Protein AF-A0A564YEV3-F1 (afdb_monomer)

Foldseek 3Di:
DAKEAADCLVVVVVVCVVDDVVVVVLVVVLQVLLCVQAAHPDNCLQRPDMDDDPVLCVQQVVLQDDDPRCSSRSSRRVCVVLVHHYHYDYDDDDDDPPDDDDDPVNSVVNVVVSVCSRPCVVVCVRPRDDCPPPD

Sequence (135 aa):
MAVICGSRAHLQEEATAKRNPLRNLLMHGFHFAVWLLCVRGVKDTQCGFKLFSRRAARLLFRNQHVERWAFDVDLLYLAQHLSVEICEVPVSWQEIEGSKIVPIFSWLQMAKDLLLIRLRYALGAWKIEQSHHLE

Structure (mmCIF, N/CA/C/O backbone):
data_AF-A0A564YEV3-F1
#
_entry.id   AF-A0A564YEV3-F1
#
loop_
_atom_site.group_PDB
_atom_site.id
_atom_site.type_symbol
_atom_site.label_atom_id
_atom_site.label_alt_id
_atom_site.label_comp_id
_atom_site.label_asym_id
_atom_site.label_entity_id
_atom_site.label_seq_id
_atom_site.pdbx_PDB_ins_code
_atom_site.Cartn_x
_atom_site.Cartn_y
_atom_site.Cartn_z
_atom_site.occupancy
_atom_site.B_iso_or_equiv
_atom_site.auth_seq_id
_atom_site.auth_comp_id
_atom_site.auth_asym_id
_atom_site.auth_atom_id
_atom_site.pdbx_PDB_model_num
ATOM 1 N N . MET A 1 1 ? -17.384 -4.800 2.434 1.00 92.19 1 MET A N 1
ATOM 2 C CA . MET A 1 1 ? -16.718 -3.563 1.950 1.00 92.19 1 MET A CA 1
ATOM 3 C C . MET A 1 1 ? -15.521 -4.006 1.138 1.00 92.19 1 MET A C 1
ATOM 5 O O . MET A 1 1 ? -14.846 -4.905 1.616 1.00 92.19 1 MET A O 1
ATOM 9 N N . ALA A 1 2 ? -15.265 -3.415 -0.030 1.00 96.31 2 ALA A N 1
ATOM 10 C CA . ALA A 1 2 ? -14.203 -3.897 -0.916 1.00 96.31 2 ALA A CA 1
ATOM 11 C C . ALA A 1 2 ? -13.375 -2.772 -1.557 1.00 96.31 2 ALA A C 1
ATOM 13 O O . ALA A 1 2 ? -13.892 -1.665 -1.787 1.00 96.31 2 ALA A O 1
ATOM 14 N N . VAL A 1 3 ? -12.121 -3.112 -1.864 1.00 97.62 3 VAL A N 1
ATOM 15 C CA . VAL A 1 3 ? -11.155 -2.390 -2.699 1.00 97.62 3 VAL A CA 1
ATOM 16 C C . VAL A 1 3 ? -10.725 -3.306 -3.844 1.00 97.62 3 VAL A C 1
ATOM 18 O O . VAL A 1 3 ? -10.275 -4.425 -3.614 1.00 97.62 3 VAL A O 1
ATOM 21 N N . ILE A 1 4 ? -10.827 -2.825 -5.079 1.00 97.56 4 ILE A N 1
ATOM 22 C CA . ILE A 1 4 ? -10.339 -3.532 -6.265 1.00 97.56 4 ILE A CA 1
ATOM 23 C C . ILE A 1 4 ? -9.125 -2.778 -6.796 1.00 97.56 4 ILE A C 1
ATOM 25 O O . ILE A 1 4 ? -9.222 -1.601 -7.140 1.00 97.56 4 ILE A O 1
ATOM 29 N N . CYS A 1 5 ? -7.986 -3.456 -6.865 1.00 96.81 5 CYS A N 1
ATOM 30 C CA . CYS A 1 5 ? -6.733 -2.921 -7.378 1.00 96.81 5 CYS A CA 1
ATOM 31 C C . CYS A 1 5 ? -6.514 -3.402 -8.810 1.00 96.81 5 CYS A C 1
ATOM 33 O O . CYS A 1 5 ? -6.465 -4.606 -9.061 1.00 96.81 5 CYS A O 1
ATOM 35 N N . GLY A 1 6 ? -6.340 -2.473 -9.748 1.00 95.31 6 GLY A N 1
ATOM 36 C CA . GLY A 1 6 ? -5.781 -2.815 -11.050 1.00 95.31 6 GLY A CA 1
ATOM 37 C C . GLY A 1 6 ? -4.350 -3.319 -10.873 1.00 95.31 6 GLY A C 1
ATOM 38 O O . GLY A 1 6 ? -3.580 -2.716 -10.134 1.00 95.31 6 GLY A O 1
ATOM 39 N N . SER A 1 7 ? -3.976 -4.406 -11.539 1.00 93.88 7 SER A N 1
ATOM 40 C CA . SER A 1 7 ? -2.664 -5.033 -11.384 1.00 93.88 7 SER A CA 1
ATOM 41 C C . SER A 1 7 ? -1.943 -5.146 -12.722 1.00 93.88 7 SER A C 1
ATOM 43 O O . SER A 1 7 ? -2.442 -5.744 -13.680 1.00 93.88 7 SER A O 1
ATOM 45 N N . ARG A 1 8 ? -0.732 -4.588 -12.776 1.00 91.75 8 ARG A N 1
ATOM 46 C CA . ARG A 1 8 ? 0.197 -4.659 -13.915 1.00 91.75 8 ARG A CA 1
ATOM 47 C C . ARG A 1 8 ? 1.243 -5.751 -13.715 1.00 91.75 8 ARG A C 1
ATOM 49 O O . ARG A 1 8 ? 2.169 -5.856 -14.511 1.00 91.75 8 ARG A O 1
ATOM 56 N N . ALA A 1 9 ? 1.112 -6.576 -12.673 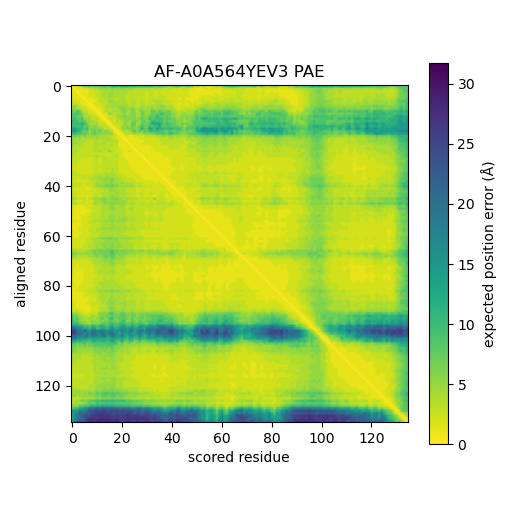1.00 87.44 9 ALA A N 1
ATOM 57 C CA . ALA A 1 9 ? 2.088 -7.613 -12.340 1.00 87.44 9 ALA A CA 1
ATOM 58 C C . ALA A 1 9 ? 2.369 -8.568 -13.518 1.00 87.44 9 ALA A C 1
ATOM 60 O O . ALA A 1 9 ? 3.505 -8.987 -13.710 1.00 87.44 9 ALA A O 1
ATOM 61 N N . HIS A 1 10 ? 1.359 -8.847 -14.351 1.00 85.62 10 HIS A N 1
ATOM 62 C CA . HIS A 1 10 ? 1.491 -9.678 -15.554 1.00 85.62 10 HIS A CA 1
ATOM 63 C C . HIS A 1 10 ? 2.301 -9.020 -16.690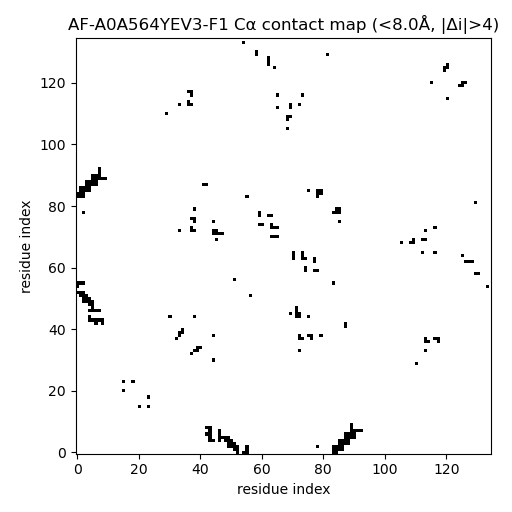 1.00 85.62 10 HIS A C 1
ATOM 65 O O . HIS A 1 10 ? 2.793 -9.719 -17.565 1.00 85.62 10 HIS A O 1
ATOM 71 N N . LEU A 1 11 ? 2.470 -7.693 -16.671 1.00 82.62 11 LEU A N 1
ATOM 72 C CA . LEU A 1 11 ? 3.273 -6.931 -17.639 1.00 82.62 11 LEU A CA 1
ATOM 73 C C . LEU A 1 11 ? 4.709 -6.693 -17.144 1.00 82.62 11 LEU A C 1
ATOM 75 O O . LEU A 1 11 ? 5.542 -6.145 -17.868 1.00 82.62 11 LEU A O 1
ATOM 79 N N . GLN A 1 12 ? 5.011 -7.064 -15.894 1.00 80.06 12 GLN A N 1
ATOM 80 C CA . GLN A 1 12 ? 6.273 -6.712 -15.248 1.00 80.06 12 GLN A CA 1
ATOM 81 C C . GLN A 1 12 ? 7.472 -7.376 -15.926 1.00 80.06 12 GLN A C 1
ATOM 83 O O . GLN A 1 12 ? 8.514 -6.736 -16.049 1.00 80.06 12 GLN A O 1
ATOM 88 N N . GLU A 1 13 ? 7.353 -8.630 -16.359 1.00 77.19 13 GLU A N 1
ATOM 89 C CA . GLU A 1 13 ? 8.466 -9.367 -16.972 1.00 77.19 13 GLU A CA 1
ATOM 90 C C . GLU A 1 13 ? 8.941 -8.693 -18.262 1.00 77.19 13 GLU A C 1
ATOM 92 O O . GLU A 1 13 ? 10.120 -8.352 -18.388 1.00 77.19 13 GLU A O 1
ATOM 97 N N . GLU A 1 14 ? 8.007 -8.391 -19.166 1.00 79.00 14 GLU A N 1
ATOM 98 C CA . GLU A 1 14 ? 8.308 -7.703 -20.421 1.00 79.00 14 GLU A CA 1
ATOM 99 C C . GLU A 1 14 ? 8.888 -6.299 -20.177 1.00 79.00 14 GLU A C 1
ATOM 101 O O . GLU A 1 14 ? 9.864 -5.895 -20.814 1.00 79.00 14 GLU A O 1
ATOM 106 N N . ALA A 1 15 ? 8.334 -5.563 -19.208 1.00 75.00 15 ALA A N 1
ATOM 107 C CA . ALA A 1 15 ? 8.821 -4.234 -18.851 1.00 75.00 15 ALA A CA 1
ATOM 108 C C . ALA A 1 15 ? 10.234 -4.266 -18.238 1.00 75.00 15 ALA A C 1
ATOM 110 O O . ALA A 1 15 ? 11.061 -3.405 -18.541 1.00 75.00 15 ALA A O 1
ATOM 111 N N . THR A 1 16 ? 10.525 -5.249 -17.381 1.00 74.69 16 THR A N 1
ATOM 112 C CA . THR A 1 16 ? 11.818 -5.404 -16.690 1.00 74.69 16 THR A CA 1
ATOM 113 C C . THR A 1 16 ? 12.934 -5.706 -17.689 1.00 74.69 16 THR A C 1
ATOM 115 O O . THR A 1 16 ? 14.013 -5.124 -17.576 1.00 74.69 16 THR A O 1
ATOM 118 N N . ALA A 1 17 ? 12.663 -6.531 -18.707 1.00 71.69 17 ALA A N 1
ATOM 119 C CA . ALA A 1 17 ? 13.630 -6.884 -19.750 1.00 71.69 17 ALA A CA 1
ATOM 120 C C . ALA A 1 17 ? 14.114 -5.676 -20.577 1.00 71.69 17 ALA A C 1
ATOM 122 O O . ALA A 1 17 ? 15.241 -5.670 -21.065 1.00 71.69 17 ALA A O 1
ATOM 123 N N . LYS A 1 18 ? 13.278 -4.639 -20.719 1.00 77.56 18 LYS A N 1
ATOM 124 C CA . LYS A 1 18 ? 13.569 -3.436 -21.520 1.00 77.56 18 LYS A CA 1
ATOM 125 C C . LYS A 1 18 ? 14.149 -2.271 -20.694 1.00 77.56 18 LYS A C 1
ATOM 127 O O . LYS A 1 18 ? 14.573 -1.269 -21.264 1.00 77.56 18 LYS A O 1
ATOM 132 N N . ARG A 1 19 ? 14.139 -2.354 -19.356 1.00 78.81 19 ARG A N 1
ATOM 133 C CA . ARG A 1 19 ? 14.456 -1.240 -18.437 1.00 78.81 19 ARG A CA 1
ATOM 134 C C . ARG A 1 19 ? 15.875 -1.288 -17.874 1.00 78.81 19 ARG A C 1
ATOM 136 O O . ARG A 1 19 ? 16.505 -2.333 -17.786 1.00 78.81 19 ARG A O 1
ATOM 143 N N . ASN A 1 20 ? 16.343 -0.126 -17.410 1.00 84.06 20 ASN A N 1
ATOM 144 C CA . ASN A 1 20 ? 17.617 0.022 -16.703 1.00 84.06 20 ASN A CA 1
ATOM 145 C C . ASN A 1 20 ? 17.686 -0.922 -15.470 1.00 84.06 20 ASN A C 1
ATOM 147 O O . ASN A 1 20 ? 16.795 -0.846 -14.615 1.00 84.06 20 ASN A O 1
ATOM 151 N N . PRO A 1 21 ? 18.752 -1.736 -15.317 1.00 85.88 21 PRO A N 1
ATOM 152 C CA . PRO A 1 21 ? 18.911 -2.672 -14.200 1.00 85.88 21 PRO A CA 1
ATOM 153 C C . PRO A 1 21 ? 18.807 -2.041 -12.806 1.00 85.88 21 PRO A C 1
ATOM 155 O O . PRO A 1 21 ? 18.206 -2.633 -11.912 1.00 85.88 21 PRO A O 1
ATOM 158 N N . LEU A 1 22 ? 19.328 -0.823 -12.611 1.00 86.44 22 LEU A N 1
ATOM 159 C CA . LEU A 1 22 ? 19.236 -0.120 -11.327 1.00 86.44 22 LEU A CA 1
ATOM 160 C C . LEU A 1 22 ? 17.779 0.186 -10.967 1.00 86.44 22 LEU A C 1
ATOM 162 O O . LEU A 1 22 ? 17.366 0.026 -9.821 1.00 86.44 22 LEU A O 1
ATOM 166 N N . ARG A 1 23 ? 16.978 0.595 -11.957 1.00 82.75 23 ARG A N 1
ATOM 167 C CA . ARG A 1 23 ? 15.549 0.865 -11.763 1.00 82.75 23 ARG A CA 1
ATOM 168 C C . ARG A 1 23 ? 14.799 -0.413 -11.385 1.00 82.75 23 ARG A C 1
ATOM 170 O O . ARG A 1 23 ? 13.925 -0.357 -10.525 1.00 82.75 23 ARG A O 1
ATOM 177 N N . ASN A 1 24 ? 15.167 -1.546 -11.982 1.00 86.06 24 ASN A N 1
ATOM 178 C CA . ASN A 1 24 ? 14.585 -2.846 -11.649 1.00 86.06 24 ASN A CA 1
ATOM 179 C C . ASN A 1 24 ? 14.942 -3.266 -10.215 1.00 86.06 24 ASN A C 1
ATOM 181 O O . ASN A 1 24 ? 14.047 -3.609 -9.449 1.00 86.06 24 ASN A O 1
ATOM 185 N N . LEU A 1 25 ? 16.214 -3.135 -9.817 1.00 89.19 25 LEU A N 1
ATOM 186 C CA . LEU A 1 25 ? 16.664 -3.422 -8.452 1.00 89.19 25 LEU A CA 1
ATOM 187 C C . LEU A 1 25 ? 15.908 -2.582 -7.411 1.00 89.19 25 LEU A C 1
ATOM 189 O O . LEU A 1 25 ? 15.424 -3.120 -6.417 1.00 89.19 25 LEU A O 1
ATOM 193 N N . LEU A 1 26 ? 15.774 -1.273 -7.649 1.00 88.06 26 LEU A N 1
ATOM 194 C CA . LEU A 1 26 ? 15.046 -0.370 -6.753 1.00 88.06 26 LEU A CA 1
ATOM 195 C C . LEU A 1 26 ? 13.554 -0.719 -6.669 1.00 88.06 26 LEU A C 1
ATOM 197 O O . LEU A 1 26 ? 12.983 -0.699 -5.581 1.00 88.06 26 LEU A O 1
ATOM 201 N N . MET A 1 27 ? 12.931 -1.074 -7.795 1.00 88.56 27 MET A N 1
ATOM 202 C CA . MET A 1 27 ? 11.535 -1.513 -7.838 1.00 88.56 27 MET A CA 1
ATOM 203 C C . MET A 1 27 ? 11.329 -2.804 -7.035 1.00 88.56 27 MET A C 1
ATOM 205 O O . MET A 1 27 ? 10.478 -2.840 -6.149 1.00 88.56 27 MET A O 1
ATOM 209 N N . HIS A 1 28 ? 12.125 -3.849 -7.291 1.00 90.94 28 HIS A N 1
ATOM 210 C CA . HIS A 1 28 ? 12.021 -5.122 -6.567 1.00 90.94 28 HIS A CA 1
ATOM 211 C C . HIS A 1 28 ? 12.327 -4.963 -5.078 1.00 90.94 28 HIS A C 1
ATOM 213 O O . HIS A 1 28 ? 11.609 -5.520 -4.248 1.00 90.94 28 HIS A O 1
ATOM 219 N N . GLY A 1 29 ? 13.335 -4.159 -4.729 1.00 93.44 29 GLY A N 1
ATOM 220 C CA . GLY A 1 29 ? 13.653 -3.830 -3.341 1.00 93.44 29 GLY A CA 1
ATOM 221 C C . GLY A 1 29 ? 12.496 -3.124 -2.633 1.00 93.44 29 GLY A C 1
ATOM 222 O O . GLY A 1 29 ? 12.159 -3.474 -1.502 1.00 93.44 29 GLY A O 1
ATOM 223 N N . PHE A 1 30 ? 11.829 -2.184 -3.310 1.00 92.38 30 PHE A N 1
ATOM 224 C CA . PHE A 1 30 ? 10.655 -1.516 -2.757 1.00 92.38 30 PHE A CA 1
ATOM 225 C C . PHE A 1 30 ? 9.467 -2.474 -2.591 1.00 92.38 30 PHE A C 1
ATOM 227 O O . PHE A 1 30 ? 8.857 -2.496 -1.524 1.00 92.38 30 PHE A O 1
ATOM 234 N N . HIS A 1 31 ? 9.167 -3.311 -3.592 1.00 92.44 31 HIS A N 1
ATOM 235 C CA . HIS A 1 31 ? 8.119 -4.334 -3.484 1.00 92.44 31 HIS A CA 1
ATOM 236 C C . HIS A 1 31 ? 8.370 -5.275 -2.300 1.00 92.44 31 HIS A C 1
ATOM 238 O O . HIS A 1 31 ? 7.456 -5.559 -1.525 1.00 92.44 31 HIS A O 1
ATOM 244 N N . PHE A 1 32 ? 9.618 -5.716 -2.120 1.00 94.88 32 PHE A N 1
ATOM 245 C CA . PHE A 1 32 ? 10.003 -6.554 -0.991 1.00 94.88 32 PHE A CA 1
ATOM 246 C C . PHE A 1 32 ? 9.805 -5.837 0.350 1.00 94.88 32 PHE A C 1
ATOM 248 O O . PHE A 1 32 ? 9.242 -6.416 1.279 1.00 94.88 32 PHE A O 1
ATOM 255 N N . ALA A 1 33 ? 10.202 -4.566 0.448 1.00 95.94 33 ALA A N 1
ATOM 256 C CA . ALA A 1 33 ? 10.011 -3.774 1.657 1.00 95.94 33 ALA A CA 1
ATOM 257 C C . ALA A 1 33 ? 8.521 -3.592 1.997 1.00 95.94 33 ALA A C 1
ATOM 259 O O . ALA A 1 33 ? 8.136 -3.758 3.155 1.00 95.94 33 ALA A O 1
ATOM 260 N N . VAL A 1 34 ? 7.670 -3.313 1.003 1.00 96.44 34 VAL A N 1
ATOM 261 C CA . VAL A 1 34 ? 6.212 -3.223 1.193 1.00 96.44 34 VAL A CA 1
ATOM 262 C C . VAL A 1 34 ? 5.640 -4.547 1.683 1.00 96.44 34 VAL A C 1
ATOM 264 O O . VAL A 1 34 ? 4.883 -4.550 2.654 1.00 96.44 34 VAL A O 1
ATOM 267 N N . TRP A 1 35 ? 6.026 -5.660 1.056 1.00 96.06 35 TRP A N 1
ATOM 268 C CA . TRP A 1 35 ? 5.574 -6.996 1.446 1.00 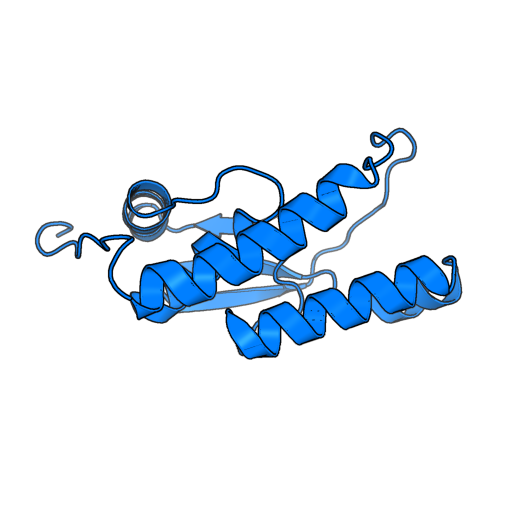96.06 35 TRP A CA 1
ATOM 269 C C . TRP A 1 35 ? 5.986 -7.365 2.875 1.00 96.06 35 TRP A C 1
ATOM 271 O O . TRP A 1 35 ? 5.210 -7.955 3.632 1.00 96.06 35 TRP A O 1
ATOM 281 N N . LEU A 1 36 ? 7.215 -7.012 3.254 1.00 96.12 36 LEU A N 1
ATOM 282 C CA . LEU A 1 36 ? 7.761 -7.322 4.567 1.00 96.12 36 LEU A CA 1
ATOM 283 C C . LEU A 1 36 ? 7.090 -6.491 5.665 1.00 96.12 36 LEU A C 1
ATOM 285 O O . LEU A 1 36 ? 6.734 -7.036 6.714 1.00 96.12 36 LEU A O 1
ATOM 289 N N . LEU A 1 37 ? 6.944 -5.185 5.423 1.00 95.31 37 LEU A N 1
ATOM 290 C CA . LEU A 1 37 ? 6.590 -4.209 6.448 1.00 95.31 37 LEU A CA 1
ATOM 291 C C . LEU A 1 37 ? 5.098 -3.884 6.490 1.00 95.31 37 LEU A C 1
ATOM 293 O O . LEU A 1 37 ? 4.578 -3.700 7.583 1.00 95.31 37 LEU A O 1
ATOM 297 N N . CYS A 1 38 ? 4.404 -3.799 5.356 1.00 95.44 38 CYS A N 1
ATOM 298 C CA . CYS A 1 38 ? 3.091 -3.152 5.307 1.00 95.44 38 CYS A CA 1
ATOM 299 C C . CYS A 1 38 ? 1.972 -4.056 4.788 1.00 95.44 38 CYS A C 1
ATOM 301 O O . CYS A 1 38 ? 1.016 -4.293 5.517 1.00 95.44 38 CYS A O 1
ATOM 303 N N . VAL A 1 39 ? 2.060 -4.546 3.552 1.00 96.38 39 VAL A N 1
ATOM 304 C CA . VAL A 1 39 ? 0.910 -5.151 2.860 1.00 96.38 39 VAL A CA 1
ATOM 305 C C . VAL A 1 39 ? 1.283 -6.520 2.321 1.00 96.38 39 VAL A C 1
ATOM 307 O O . VAL A 1 39 ? 2.239 -6.647 1.562 1.00 96.38 39 VAL A O 1
ATOM 310 N N . ARG A 1 40 ? 0.505 -7.551 2.662 1.00 94.50 40 ARG A N 1
ATOM 311 C CA . ARG A 1 40 ? 0.704 -8.918 2.147 1.00 94.50 40 ARG A CA 1
ATOM 312 C C . ARG A 1 40 ? -0.377 -9.320 1.149 1.00 94.50 40 ARG A C 1
ATOM 314 O O . ARG A 1 40 ? -1.480 -8.805 1.193 1.00 94.50 40 ARG A O 1
ATOM 321 N N . GLY A 1 41 ? -0.081 -10.259 0.254 1.00 92.81 41 GLY A N 1
ATOM 322 C CA . GLY A 1 41 ? -1.094 -10.838 -0.642 1.00 92.81 41 GLY A CA 1
ATOM 323 C C . GLY A 1 41 ? -1.575 -9.939 -1.790 1.00 92.81 41 GLY A C 1
ATOM 324 O O . GLY A 1 41 ? -2.474 -10.350 -2.510 1.00 92.81 41 GLY A O 1
ATOM 325 N N . VAL A 1 42 ? -0.969 -8.761 -1.987 1.00 94.12 42 VAL A N 1
ATOM 326 C CA . VAL A 1 42 ? -1.207 -7.869 -3.135 1.00 94.12 42 VAL A CA 1
ATOM 327 C C . VAL A 1 42 ? 0.100 -7.724 -3.913 1.00 94.12 42 VAL A C 1
ATOM 329 O O . VAL A 1 42 ? 1.114 -7.324 -3.340 1.00 94.12 42 VAL A O 1
ATOM 332 N N . LYS A 1 43 ? 0.097 -8.072 -5.200 1.00 92.25 43 LYS A N 1
ATOM 333 C CA . LYS A 1 43 ? 1.278 -8.081 -6.071 1.00 92.25 43 LYS A CA 1
ATOM 334 C C . LYS A 1 43 ? 1.647 -6.683 -6.563 1.00 92.25 43 LYS A C 1
ATOM 336 O O . LYS A 1 43 ? 2.818 -6.324 -6.504 1.00 92.25 43 LYS A O 1
ATOM 341 N N . ASP A 1 44 ? 0.677 -5.892 -7.022 1.00 92.38 44 ASP A N 1
ATOM 342 C CA . ASP A 1 44 ? 0.899 -4.528 -7.530 1.00 92.38 44 ASP A CA 1
ATOM 343 C C . ASP A 1 44 ? 0.272 -3.487 -6.595 1.00 92.38 44 ASP A C 1
ATOM 345 O O . ASP A 1 44 ? -0.748 -2.857 -6.879 1.00 92.38 44 ASP A O 1
ATOM 349 N N . THR A 1 45 ? 0.897 -3.306 -5.432 1.00 92.75 45 THR A N 1
ATOM 350 C CA . THR A 1 45 ? 0.427 -2.352 -4.413 1.00 92.75 45 THR A CA 1
ATOM 351 C C . THR A 1 45 ? 0.429 -0.902 -4.911 1.00 92.75 45 THR A C 1
ATOM 353 O O . THR A 1 45 ? -0.403 -0.103 -4.483 1.00 92.75 45 THR A O 1
ATOM 356 N N . GLN A 1 46 ? 1.314 -0.567 -5.853 1.00 88.06 46 GLN A N 1
ATOM 357 C CA . GLN A 1 46 ? 1.596 0.796 -6.322 1.00 88.06 46 GLN A CA 1
ATOM 358 C C . GLN A 1 46 ? 0.852 1.175 -7.611 1.00 88.06 46 GLN A C 1
ATOM 360 O O . GLN A 1 46 ? 1.173 2.178 -8.257 1.00 88.06 46 GLN A O 1
ATOM 365 N N . CYS A 1 47 ? -0.100 0.361 -8.062 1.00 89.31 47 CYS A N 1
ATOM 366 C CA . CYS A 1 47 ? -0.953 0.747 -9.175 1.00 89.31 47 CYS A CA 1
ATOM 367 C C . CYS A 1 47 ? -1.990 1.756 -8.693 1.00 89.31 47 CYS A C 1
ATOM 369 O O . CYS A 1 47 ? -2.908 1.393 -7.963 1.00 89.31 47 CYS A O 1
ATOM 371 N N . GLY A 1 48 ? -1.873 3.017 -9.109 1.00 85.94 48 GLY A N 1
ATOM 372 C CA . GLY A 1 48 ? -2.811 4.072 -8.705 1.00 85.94 48 GLY A CA 1
ATOM 373 C C . GLY A 1 48 ? -4.246 3.875 -9.217 1.00 85.94 48 GLY A C 1
ATOM 374 O O . GLY A 1 48 ? -5.151 4.591 -8.796 1.00 85.94 48 GLY A O 1
ATOM 375 N N . PHE A 1 49 ? -4.483 2.910 -10.112 1.00 91.94 49 PHE A N 1
ATOM 376 C CA . PHE A 1 49 ? -5.825 2.572 -10.571 1.00 91.94 49 PHE A CA 1
ATOM 377 C C . PHE A 1 49 ? -6.513 1.627 -9.579 1.00 91.94 49 PHE A C 1
ATOM 379 O O . PHE A 1 49 ? -6.303 0.412 -9.599 1.00 91.94 49 PHE A O 1
ATOM 386 N N . LYS A 1 50 ? -7.335 2.202 -8.697 1.00 95.50 50 LYS A N 1
ATOM 387 C CA . LYS A 1 50 ? -8.081 1.475 -7.664 1.00 95.50 50 LYS A CA 1
ATOM 388 C C . LYS A 1 50 ? -9.545 1.909 -7.627 1.00 95.50 50 LYS A C 1
ATOM 390 O O . LYS A 1 50 ? -9.858 3.091 -7.755 1.00 95.50 50 LYS A O 1
ATOM 395 N N . LEU A 1 51 ? -10.440 0.949 -7.415 1.00 96.94 51 LEU A N 1
ATOM 396 C CA . LEU A 1 51 ? -11.873 1.163 -7.223 1.00 96.94 51 LEU A CA 1
ATOM 397 C C . LEU A 1 51 ? -12.250 0.819 -5.785 1.00 96.94 51 LEU A C 1
ATOM 399 O O . LEU A 1 51 ? -11.775 -0.164 -5.221 1.00 96.94 51 LEU A O 1
ATOM 403 N N . PHE A 1 52 ? -13.144 1.608 -5.200 1.00 97.50 52 PHE A N 1
ATOM 404 C CA . PHE A 1 52 ? -13.563 1.453 -3.812 1.00 97.50 52 PHE A CA 1
ATOM 405 C C . PHE A 1 52 ? -15.084 1.415 -3.738 1.00 97.50 52 PHE A C 1
ATOM 407 O O . PHE A 1 52 ? -15.767 2.270 -4.305 1.00 97.50 52 PHE A O 1
ATOM 414 N N . SER A 1 53 ? -15.633 0.474 -2.970 1.00 97.25 53 SER A N 1
ATOM 415 C CA . SER A 1 53 ? -17.026 0.606 -2.530 1.00 97.25 53 SER A CA 1
ATOM 416 C C . SER A 1 53 ? -17.191 1.903 -1.726 1.00 97.25 53 SER A C 1
ATOM 418 O O . SER A 1 53 ? -16.284 2.299 -0.993 1.00 97.25 53 SER A O 1
ATOM 420 N N . ARG A 1 54 ? -18.357 2.560 -1.803 1.00 96.31 54 ARG A N 1
ATOM 421 C CA . ARG A 1 54 ? -18.598 3.849 -1.120 1.00 96.31 54 ARG A CA 1
ATOM 422 C C . ARG A 1 54 ? -18.257 3.809 0.376 1.00 96.31 54 ARG A C 1
ATOM 424 O O . ARG A 1 54 ? -17.666 4.754 0.892 1.00 96.31 54 ARG A O 1
ATOM 431 N N . ARG A 1 55 ? -18.625 2.721 1.065 1.00 94.75 55 ARG A N 1
ATOM 432 C CA . ARG A 1 55 ? -18.321 2.522 2.492 1.00 94.75 55 ARG A CA 1
ATOM 433 C C . ARG A 1 55 ? -16.816 2.361 2.735 1.00 94.75 55 ARG A C 1
ATOM 435 O O . ARG A 1 55 ? -16.289 3.050 3.600 1.00 94.75 55 ARG A O 1
ATOM 442 N N . ALA A 1 56 ? -16.124 1.543 1.930 1.00 96.25 56 ALA A N 1
ATOM 443 C CA . ALA A 1 56 ? -14.667 1.400 2.020 1.00 96.25 56 ALA A CA 1
ATOM 444 C C . ALA A 1 56 ? -13.956 2.738 1.791 1.00 96.25 56 ALA A C 1
ATOM 446 O O . ALA A 1 56 ? -13.088 3.096 2.572 1.00 96.25 56 ALA A O 1
ATOM 447 N N . ALA A 1 57 ? -14.363 3.510 0.779 1.00 96.38 57 ALA A N 1
ATOM 448 C CA . ALA A 1 57 ? -13.766 4.812 0.502 1.00 96.38 57 ALA A CA 1
ATOM 449 C C . ALA A 1 57 ? -13.892 5.760 1.707 1.00 96.38 57 ALA A C 1
ATOM 451 O O . ALA A 1 57 ? -12.897 6.286 2.191 1.00 96.38 57 ALA A O 1
ATOM 452 N N . ARG A 1 58 ? -15.102 5.930 2.256 1.00 95.38 58 ARG A N 1
ATOM 453 C CA . ARG A 1 58 ? -15.305 6.796 3.431 1.00 95.38 58 ARG A CA 1
ATOM 454 C C . ARG A 1 58 ? -14.479 6.351 4.636 1.00 95.38 58 ARG A C 1
ATOM 456 O O . ARG A 1 58 ? -13.952 7.199 5.344 1.00 95.38 58 ARG A O 1
ATOM 463 N N . LEU A 1 59 ? -14.381 5.045 4.868 1.00 95.56 59 LEU A N 1
ATOM 464 C CA . LEU A 1 59 ? -13.645 4.497 6.001 1.00 95.56 59 LEU A CA 1
ATOM 465 C C . LEU A 1 59 ? -12.125 4.644 5.833 1.00 95.56 59 LEU A C 1
ATOM 467 O O . LEU A 1 59 ? -11.454 5.094 6.759 1.00 95.56 59 LEU A O 1
ATOM 471 N N . LEU A 1 60 ? -11.587 4.269 4.672 1.00 96.25 60 LEU A N 1
ATOM 472 C CA . LEU A 1 60 ? -10.145 4.221 4.428 1.00 96.25 60 LEU A CA 1
ATOM 473 C C . LEU A 1 60 ? -9.547 5.618 4.283 1.00 96.25 60 LEU A C 1
ATOM 475 O O . LEU A 1 60 ? -8.592 5.933 4.981 1.00 96.25 60 LEU A O 1
ATOM 479 N N . PHE A 1 61 ? -10.142 6.479 3.454 1.00 95.69 61 PHE A N 1
ATOM 480 C CA . PHE A 1 61 ? -9.611 7.827 3.226 1.00 95.69 61 PHE A CA 1
ATOM 481 C C . PHE A 1 61 ? -9.735 8.729 4.462 1.00 95.69 61 PHE A C 1
ATOM 483 O O . PHE A 1 61 ? -8.918 9.621 4.643 1.00 95.69 61 PHE A O 1
ATOM 490 N N . ARG A 1 62 ? -10.705 8.482 5.356 1.00 94.94 62 ARG A N 1
ATOM 491 C CA . ARG A 1 62 ? -10.784 9.192 6.645 1.00 94.94 62 ARG A CA 1
ATOM 492 C C . ARG A 1 62 ? -9.641 8.819 7.594 1.00 94.94 62 ARG A C 1
ATOM 494 O O . ARG A 1 62 ? -9.237 9.642 8.403 1.00 94.94 62 ARG A O 1
ATOM 501 N N . ASN A 1 63 ? -9.160 7.581 7.516 1.00 96.38 63 ASN A N 1
ATOM 502 C CA . ASN A 1 63 ? -8.093 7.057 8.371 1.00 96.38 63 ASN A CA 1
ATOM 503 C C . ASN A 1 63 ? -6.700 7.152 7.733 1.00 96.38 63 ASN A C 1
ATOM 505 O O . ASN A 1 63 ? -5.718 6.756 8.356 1.00 96.38 63 ASN A O 1
ATOM 509 N N . GLN A 1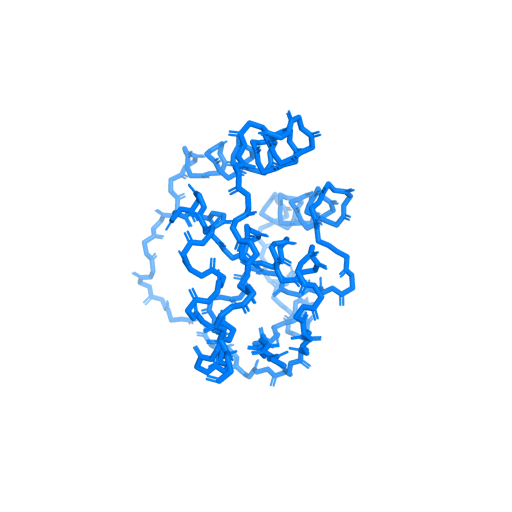 64 ? -6.614 7.632 6.495 1.00 96.00 64 GLN A N 1
ATOM 510 C CA . GLN A 1 64 ? -5.372 7.769 5.750 1.00 96.00 64 GLN A CA 1
ATOM 511 C C . GLN A 1 64 ? -4.499 8.873 6.351 1.00 96.00 64 GLN A C 1
ATOM 513 O O . GLN A 1 64 ? -4.982 9.954 6.678 1.00 96.00 64 GLN A O 1
ATOM 518 N N . HIS A 1 65 ? -3.199 8.611 6.454 1.00 96.50 65 HIS A N 1
ATOM 519 C CA . HIS A 1 65 ? -2.216 9.559 6.978 1.00 96.50 65 HIS A CA 1
ATOM 520 C C . HIS A 1 65 ? -1.145 9.937 5.943 1.00 96.50 65 HIS A C 1
ATOM 522 O O . HIS A 1 65 ? -0.465 10.953 6.100 1.00 96.50 65 HIS A O 1
ATOM 528 N N . VAL A 1 66 ? -0.969 9.135 4.889 1.00 95.50 66 VAL A N 1
ATOM 529 C CA . VAL A 1 66 ? -0.014 9.378 3.803 1.00 95.50 66 VAL A CA 1
ATOM 530 C C . VAL A 1 66 ? -0.762 9.729 2.522 1.00 95.50 66 VAL A C 1
ATOM 532 O O . VAL A 1 66 ? -1.477 8.899 1.977 1.00 95.50 66 VAL A O 1
ATOM 535 N N . GLU A 1 67 ? -0.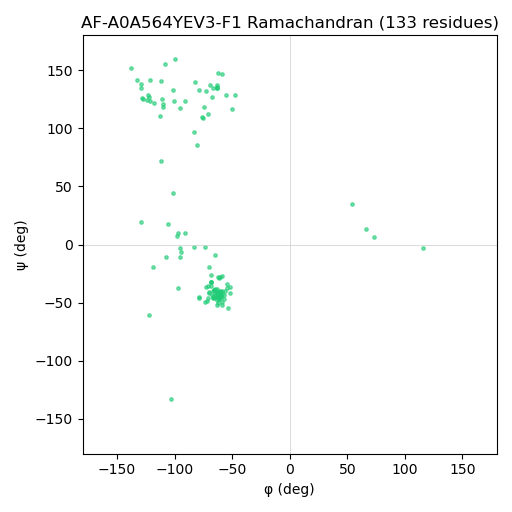552 10.933 1.987 1.00 89.69 67 GLU A N 1
ATOM 536 C CA . GLU A 1 67 ? -1.299 11.444 0.817 1.00 89.69 67 GLU A CA 1
ATOM 537 C C . GLU A 1 67 ? -0.483 11.492 -0.487 1.00 89.69 67 GLU A C 1
ATOM 539 O O . GLU A 1 67 ? -1.025 11.744 -1.561 1.00 89.69 67 GLU A O 1
ATOM 544 N N . ARG A 1 68 ? 0.840 11.292 -0.413 1.00 88.00 68 ARG A N 1
ATOM 545 C CA . ARG A 1 68 ? 1.754 11.449 -1.559 1.00 88.00 68 ARG A CA 1
ATOM 546 C C . ARG A 1 68 ? 2.164 10.096 -2.133 1.00 88.00 68 ARG A C 1
ATOM 548 O O . ARG A 1 68 ? 1.337 9.238 -2.376 1.00 88.00 68 ARG A O 1
ATOM 555 N N . TRP A 1 69 ? 3.449 9.884 -2.376 1.00 87.50 69 TRP A N 1
ATOM 556 C CA . TRP A 1 69 ? 3.943 8.768 -3.178 1.00 87.50 69 TRP A CA 1
ATOM 557 C C . TRP A 1 69 ? 3.612 7.369 -2.641 1.00 87.50 69 TRP A C 1
ATOM 559 O O . TRP A 1 69 ? 3.508 6.437 -3.430 1.00 87.50 69 TRP A O 1
ATOM 569 N N . ALA A 1 70 ? 3.451 7.212 -1.324 1.00 93.00 70 ALA A N 1
ATOM 570 C CA . ALA A 1 70 ? 3.120 5.933 -0.690 1.00 93.00 70 ALA A CA 1
ATOM 571 C C . ALA A 1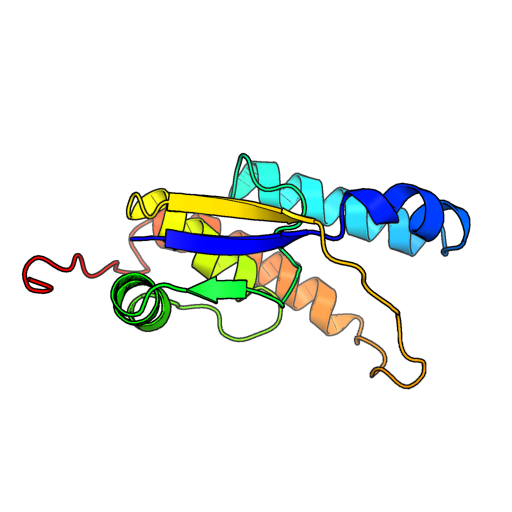 70 ? 1.656 5.845 -0.212 1.00 93.00 70 ALA A C 1
ATOM 573 O O . ALA A 1 70 ? 1.333 4.982 0.603 1.00 93.00 70 ALA A O 1
ATOM 574 N N . PHE A 1 71 ? 0.771 6.712 -0.719 1.00 93.69 71 PHE A N 1
ATOM 575 C CA . PHE A 1 71 ? -0.640 6.747 -0.320 1.00 93.69 71 PHE A CA 1
ATOM 576 C C . PHE A 1 71 ? -1.345 5.400 -0.528 1.00 93.69 71 PHE A C 1
ATOM 578 O O . PHE A 1 71 ? -2.103 4.941 0.323 1.00 93.69 71 PHE A O 1
ATOM 585 N N . ASP A 1 72 ? -1.032 4.732 -1.638 1.00 94.81 72 ASP A N 1
ATOM 586 C CA . ASP A 1 72 ? -1.576 3.425 -1.984 1.00 94.81 72 ASP A CA 1
ATOM 587 C C . ASP A 1 72 ? -1.232 2.357 -0.940 1.00 94.81 72 ASP A C 1
ATOM 589 O O . ASP A 1 72 ? -2.064 1.520 -0.599 1.00 94.81 72 ASP A O 1
ATOM 593 N N . VAL A 1 73 ? -0.000 2.391 -0.423 1.00 96.25 73 VAL A N 1
ATOM 594 C CA . VAL A 1 73 ? 0.481 1.428 0.572 1.00 96.25 73 VAL A CA 1
ATOM 595 C C . VAL A 1 73 ? -0.21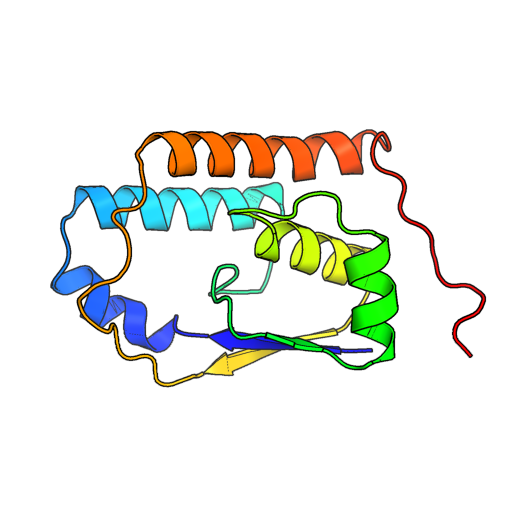5 1.657 1.910 1.00 96.25 73 VAL A C 1
ATOM 597 O O . VAL A 1 73 ? -0.609 0.688 2.551 1.00 96.25 73 VAL A O 1
ATOM 600 N N . ASP A 1 74 ? -0.407 2.917 2.306 1.00 96.94 74 ASP A N 1
ATOM 601 C CA . ASP A 1 74 ? -1.150 3.279 3.5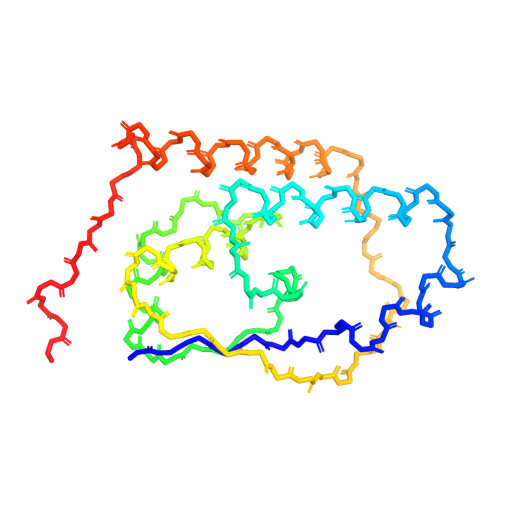19 1.00 96.94 74 ASP A CA 1
ATOM 602 C C . ASP A 1 74 ? -2.618 2.831 3.432 1.00 96.94 74 ASP A C 1
ATOM 604 O O . ASP A 1 74 ? -3.114 2.129 4.312 1.00 96.94 74 ASP A O 1
ATOM 608 N N . LEU A 1 75 ? -3.296 3.121 2.314 1.00 96.81 75 LEU A N 1
ATOM 609 C CA . LEU A 1 75 ? -4.677 2.683 2.088 1.00 96.81 75 LEU A CA 1
ATOM 610 C C . LEU A 1 75 ? -4.826 1.159 2.129 1.00 96.81 75 LEU A C 1
ATOM 612 O O . LEU A 1 75 ? -5.779 0.651 2.719 1.00 96.81 75 LEU A O 1
ATOM 616 N N . LEU A 1 76 ? -3.901 0.421 1.511 1.00 97.31 76 LEU A N 1
ATOM 617 C CA . LEU A 1 76 ? -3.931 -1.041 1.526 1.00 97.31 76 LEU A CA 1
ATOM 618 C C . LEU A 1 76 ? -3.588 -1.610 2.908 1.00 97.31 76 LEU A C 1
ATOM 620 O O . LEU A 1 76 ? -4.204 -2.591 3.319 1.00 97.31 76 LEU A O 1
ATOM 624 N N . TYR A 1 77 ? -2.675 -0.979 3.651 1.00 97.38 77 TYR A N 1
ATOM 625 C CA . TYR A 1 77 ? -2.395 -1.329 5.044 1.00 97.38 77 TYR A CA 1
ATOM 626 C C . TYR A 1 77 ? -3.657 -1.186 5.905 1.00 97.38 77 TYR A C 1
ATOM 628 O O . TYR A 1 77 ? -4.047 -2.122 6.604 1.00 97.38 77 TYR A O 1
ATOM 636 N N . LEU A 1 78 ? -4.341 -0.043 5.798 1.00 97.12 78 LEU A N 1
ATOM 637 C CA . LEU A 1 78 ? -5.605 0.216 6.486 1.00 97.12 78 LEU A CA 1
ATOM 638 C C . LEU A 1 78 ? -6.696 -0.770 6.071 1.00 97.12 78 LEU A C 1
ATOM 640 O O . LEU A 1 78 ? -7.431 -1.250 6.929 1.00 97.12 78 LEU A O 1
ATOM 644 N N . ALA A 1 79 ? -6.793 -1.102 4.782 1.00 96.81 79 ALA A N 1
ATOM 645 C CA . ALA A 1 79 ? -7.760 -2.075 4.290 1.00 96.81 79 ALA A CA 1
ATOM 646 C C . ALA A 1 79 ? -7.552 -3.452 4.932 1.00 96.81 79 ALA A C 1
ATOM 648 O O . ALA A 1 79 ? -8.520 -4.038 5.411 1.00 96.81 79 ALA A O 1
ATOM 649 N N . GLN A 1 80 ? -6.307 -3.923 5.046 1.00 96.12 80 GLN A N 1
ATOM 650 C CA . GLN A 1 80 ? -6.011 -5.171 5.757 1.00 96.12 80 GLN A CA 1
ATOM 651 C C . GLN A 1 80 ? -6.317 -5.069 7.250 1.00 96.12 80 GLN A C 1
ATOM 653 O O . GLN A 1 80 ? -6.946 -5.964 7.810 1.00 96.12 80 GLN A O 1
ATOM 658 N N . HIS A 1 81 ? -5.923 -3.967 7.889 1.00 95.44 81 HIS A N 1
ATOM 659 C CA . HIS A 1 81 ? -6.143 -3.761 9.319 1.00 95.44 81 HIS A CA 1
ATOM 660 C C . HIS A 1 81 ? -7.635 -3.700 9.686 1.00 95.44 81 HIS A C 1
ATOM 662 O O . HIS A 1 81 ? -8.054 -4.237 10.707 1.00 95.44 81 HIS A O 1
ATOM 668 N N . LEU A 1 82 ? -8.451 -3.079 8.833 1.00 95.38 82 LEU A N 1
ATOM 669 C CA . LEU A 1 82 ? -9.895 -2.917 9.012 1.00 95.38 82 LEU A CA 1
ATOM 670 C C . LEU A 1 82 ? -10.715 -4.054 8.385 1.00 95.38 82 LEU A C 1
ATOM 672 O O . LEU A 1 82 ? -11.937 -3.941 8.294 1.00 95.38 82 LEU A O 1
ATOM 676 N N . SER A 1 83 ? -10.064 -5.140 7.950 1.00 95.31 83 SER A N 1
ATOM 677 C CA . SER A 1 83 ? -10.716 -6.300 7.321 1.00 95.31 83 SER A CA 1
ATOM 678 C C . SER A 1 83 ? -11.603 -5.931 6.119 1.00 95.31 83 SER A C 1
ATOM 680 O O . SER A 1 83 ? -12.657 -6.525 5.887 1.00 95.31 83 SER A O 1
ATOM 682 N N . VAL A 1 84 ? -11.191 -4.924 5.346 1.00 96.62 84 VAL A N 1
ATOM 683 C CA . VAL A 1 84 ? -11.787 -4.596 4.049 1.00 96.62 84 VAL A CA 1
ATOM 684 C C . VAL A 1 84 ? -11.241 -5.578 3.017 1.00 96.62 84 VAL A C 1
ATOM 686 O O . VAL A 1 84 ? -10.036 -5.803 2.941 1.00 96.62 84 VAL A O 1
ATOM 689 N N . GLU A 1 85 ? -12.123 -6.150 2.203 1.00 97.19 85 GLU A N 1
ATOM 690 C CA . GLU A 1 85 ? -11.735 -7.100 1.164 1.00 97.19 85 GLU A CA 1
ATOM 691 C C . GLU A 1 85 ? -10.895 -6.410 0.081 1.00 97.19 85 GLU A C 1
ATOM 693 O O . GLU A 1 85 ? -11.242 -5.316 -0.377 1.00 97.19 85 GLU A O 1
ATOM 698 N N . ILE A 1 86 ? -9.796 -7.046 -0.330 1.00 97.81 86 ILE A N 1
ATOM 699 C CA . ILE A 1 86 ? -8.898 -6.544 -1.373 1.00 97.81 86 ILE A CA 1
ATOM 700 C C . ILE A 1 86 ? -8.824 -7.585 -2.486 1.00 97.81 86 ILE A C 1
ATOM 702 O O . ILE A 1 86 ? -8.438 -8.727 -2.242 1.00 97.81 86 ILE A O 1
ATOM 706 N N . CYS A 1 87 ? -9.142 -7.176 -3.712 1.00 96.50 87 CYS A N 1
ATOM 707 C CA . CYS A 1 87 ? -9.009 -8.014 -4.901 1.00 96.50 87 CYS A CA 1
ATOM 708 C C . CYS A 1 87 ? -8.083 -7.354 -5.922 1.00 96.50 87 CYS A C 1
ATOM 710 O O . CYS A 1 87 ? -8.155 -6.144 -6.133 1.00 96.50 87 CYS A O 1
ATOM 712 N N . GLU A 1 88 ? -7.251 -8.144 -6.599 1.00 95.94 88 GLU A N 1
ATOM 713 C CA . GLU A 1 88 ? -6.459 -7.685 -7.741 1.00 95.94 88 GLU A CA 1
ATOM 714 C C . GLU A 1 88 ? -7.090 -8.136 -9.057 1.00 95.94 88 GLU A C 1
ATOM 716 O O . GLU A 1 88 ? -7.432 -9.306 -9.222 1.00 95.94 88 GLU A O 1
ATOM 721 N N . VAL A 1 89 ? -7.202 -7.211 -10.008 1.00 95.56 89 VAL A N 1
ATOM 722 C CA . VAL A 1 89 ? -7.717 -7.473 -11.356 1.00 95.56 89 VAL A CA 1
ATOM 723 C C . VAL A 1 89 ? -6.653 -7.062 -12.371 1.00 95.56 89 VAL A C 1
ATOM 725 O O . VAL A 1 89 ? -6.151 -5.941 -12.288 1.00 95.56 89 VAL A O 1
ATOM 728 N N . PRO A 1 90 ? -6.272 -7.929 -13.326 1.00 94.31 90 PRO A N 1
ATOM 729 C CA . PRO A 1 90 ? -5.291 -7.571 -14.341 1.00 94.31 90 PRO A CA 1
ATOM 730 C C . PRO A 1 90 ? -5.810 -6.424 -15.213 1.00 94.31 90 PRO A C 1
ATOM 732 O O . PRO A 1 90 ? -6.956 -6.446 -15.660 1.00 94.31 90 PRO A O 1
ATOM 735 N N . VAL A 1 91 ? -4.959 -5.429 -15.469 1.00 93.19 91 VAL A N 1
ATOM 736 C CA . VAL A 1 91 ? -5.289 -4.298 -16.348 1.00 93.19 91 VAL A CA 1
ATOM 737 C C . VAL A 1 91 ? -4.212 -4.081 -17.398 1.00 93.19 91 VAL A C 1
ATOM 739 O O . VAL A 1 91 ? -3.018 -4.112 -17.096 1.00 93.19 91 VAL A O 1
ATOM 742 N N . SER A 1 92 ? -4.634 -3.814 -18.631 1.00 88.62 92 SER A N 1
ATOM 743 C CA . SER A 1 92 ? -3.727 -3.348 -19.673 1.00 88.62 92 SER A CA 1
ATOM 744 C C . SER A 1 92 ? -3.244 -1.945 -19.319 1.00 88.62 92 SER A C 1
ATOM 746 O O . SER A 1 92 ? -4.046 -1.051 -19.049 1.00 88.62 92 SER A O 1
ATOM 748 N N . TRP A 1 93 ? -1.929 -1.755 -19.305 1.00 82.88 93 TRP A N 1
ATOM 749 C CA . TRP A 1 93 ? -1.311 -0.477 -18.986 1.00 82.88 93 TRP A CA 1
ATOM 750 C C . TRP A 1 93 ? -0.332 -0.098 -20.082 1.00 82.88 93 TRP A C 1
ATOM 752 O O . TRP A 1 93 ? 0.579 -0.861 -20.397 1.00 82.88 93 TRP A O 1
ATOM 762 N N . GLN A 1 94 ? -0.511 1.093 -20.640 1.00 81.44 94 GLN A N 1
ATOM 763 C CA . GLN A 1 94 ? 0.399 1.662 -21.620 1.00 81.44 94 GLN A CA 1
ATOM 764 C C . GLN A 1 94 ? 1.121 2.844 -20.983 1.00 81.44 94 GLN A C 1
ATOM 766 O O . GLN A 1 94 ? 0.491 3.759 -20.453 1.00 81.44 94 GLN A O 1
ATOM 771 N N . GLU A 1 95 ? 2.452 2.823 -21.010 1.00 71.88 95 GLU A N 1
ATOM 772 C CA . GLU A 1 95 ? 3.232 3.985 -20.594 1.00 71.88 95 GLU A CA 1
ATOM 773 C C . GLU A 1 95 ? 3.151 5.050 -21.688 1.00 71.88 95 GLU A C 1
ATOM 775 O O . GLU A 1 95 ? 3.553 4.814 -22.824 1.00 71.88 95 GLU A O 1
ATOM 780 N N . ILE A 1 96 ? 2.600 6.213 -21.344 1.00 78.12 96 ILE A N 1
ATOM 781 C CA . ILE A 1 96 ? 2.568 7.378 -22.226 1.00 78.12 96 ILE A CA 1
ATOM 782 C C . ILE A 1 96 ? 3.830 8.201 -21.948 1.00 78.12 96 ILE A C 1
ATOM 784 O O . ILE A 1 96 ? 4.093 8.592 -20.804 1.00 78.12 96 ILE A O 1
ATOM 788 N N . GLU A 1 97 ? 4.627 8.448 -22.986 1.00 63.53 97 GLU A N 1
ATOM 789 C CA . GLU A 1 97 ? 5.810 9.306 -22.905 1.00 63.53 97 GLU A CA 1
ATOM 790 C C . GLU A 1 97 ? 5.407 10.750 -22.554 1.00 63.53 97 GLU A C 1
ATOM 792 O O . GLU A 1 97 ? 4.413 11.273 -23.051 1.00 63.53 97 GLU A O 1
ATOM 797 N N . GLY A 1 98 ? 6.161 11.392 -21.655 1.00 63.41 98 GLY A N 1
ATOM 798 C CA . GLY A 1 98 ? 5.859 12.739 -21.137 1.00 63.41 98 GLY A CA 1
ATOM 799 C C . GLY A 1 98 ? 5.549 12.801 -19.636 1.00 63.41 98 GLY A C 1
ATOM 800 O O . GLY A 1 98 ? 5.378 13.886 -19.080 1.00 63.41 98 GLY A O 1
ATOM 801 N N . SER A 1 99 ? 5.523 11.658 -18.944 1.00 55.78 99 SER A N 1
ATOM 802 C CA . SER A 1 99 ? 5.410 11.616 -17.482 1.00 55.78 99 SER A CA 1
ATOM 803 C C . SER A 1 99 ? 6.621 12.268 -16.798 1.00 55.78 99 SER A C 1
ATOM 805 O O . SER A 1 99 ? 7.772 11.987 -17.130 1.00 55.78 99 SER A O 1
ATOM 807 N N . LYS A 1 100 ? 6.342 13.109 -15.794 1.00 56.03 100 LYS A N 1
ATOM 808 C CA . LYS A 1 100 ? 7.317 13.845 -14.975 1.00 56.03 100 LYS A CA 1
ATOM 809 C C . LYS A 1 100 ? 8.440 12.921 -14.488 1.00 56.03 100 LYS A C 1
ATOM 811 O O . LYS A 1 100 ? 8.168 11.880 -13.889 1.00 56.03 100 LYS A O 1
ATOM 816 N N . ILE A 1 101 ? 9.691 13.334 -14.703 1.00 57.25 101 ILE A N 1
ATOM 817 C CA . ILE A 1 101 ? 10.877 12.730 -14.080 1.00 57.25 101 ILE A CA 1
ATOM 818 C C . ILE A 1 101 ? 10.605 12.652 -12.579 1.00 57.25 101 ILE A C 1
ATOM 820 O O . ILE A 1 101 ? 10.417 13.689 -11.949 1.00 57.25 101 ILE A O 1
ATOM 824 N N . VAL A 1 102 ? 10.547 11.443 -12.015 1.00 66.81 102 VAL A N 1
ATOM 825 C CA . VAL A 1 102 ? 10.379 11.254 -10.569 1.00 66.81 102 VAL A CA 1
ATOM 826 C C . VAL A 1 102 ? 11.689 11.683 -9.904 1.00 66.81 102 VAL A C 1
ATOM 828 O O . VAL A 1 102 ? 12.704 11.011 -10.106 1.00 66.81 102 VAL A O 1
ATOM 831 N N . PRO A 1 103 ? 11.718 12.785 -9.131 1.00 77.88 103 PRO A N 1
ATOM 832 C CA . PRO A 1 103 ? 12.954 13.233 -8.500 1.00 77.88 103 PRO A CA 1
ATOM 833 C C . PRO A 1 103 ? 13.473 12.176 -7.524 1.00 77.88 103 PRO A C 1
ATOM 835 O O . PRO A 1 103 ? 12.675 11.518 -6.856 1.00 77.88 103 PRO A O 1
ATOM 838 N N . ILE A 1 104 ? 14.795 12.064 -7.370 1.00 83.25 104 ILE A N 1
ATOM 839 C CA . ILE A 1 104 ? 15.448 11.148 -6.411 1.00 83.25 104 ILE A CA 1
ATOM 840 C C . ILE A 1 104 ? 14.876 11.316 -4.993 1.00 83.25 104 ILE A C 1
ATOM 842 O O . ILE A 1 104 ? 14.642 10.337 -4.288 1.00 83.25 104 ILE A O 1
ATOM 846 N N . PHE A 1 105 ? 14.548 12.550 -4.606 1.00 85.56 105 PHE A N 1
ATOM 847 C CA . PHE A 1 105 ? 13.916 12.860 -3.321 1.00 85.56 105 PHE A CA 1
ATOM 848 C C . PHE A 1 105 ? 12.574 12.149 -3.098 1.00 85.56 105 PHE A C 1
ATOM 850 O O . PHE A 1 105 ? 12.221 11.866 -1.957 1.00 85.56 105 PHE A O 1
ATOM 857 N N . SER A 1 106 ? 11.841 11.813 -4.161 1.00 86.19 106 SER A N 1
ATOM 858 C CA . SER A 1 106 ? 10.578 11.072 -4.058 1.00 86.19 106 SER A CA 1
ATOM 859 C C . SER A 1 106 ? 10.802 9.638 -3.596 1.00 86.19 106 SER A C 1
ATOM 861 O O . SER A 1 106 ? 10.023 9.135 -2.798 1.00 86.19 106 SER A O 1
ATOM 863 N N . TRP A 1 107 ? 11.897 9.001 -4.021 1.00 85.62 107 TRP A N 1
ATOM 864 C CA . TRP A 1 107 ? 12.252 7.649 -3.584 1.00 85.62 107 TRP A CA 1
ATOM 865 C C . TRP A 1 107 ? 12.617 7.612 -2.099 1.00 85.62 107 TRP A C 1
ATOM 867 O O . TRP A 1 107 ? 12.142 6.748 -1.365 1.00 85.62 107 TRP A O 1
ATOM 877 N N . LEU A 1 108 ? 13.401 8.593 -1.637 1.00 90.88 108 LEU A N 1
ATOM 878 C CA . LEU A 1 108 ? 13.715 8.749 -0.213 1.00 90.88 108 LEU A CA 1
ATOM 879 C C . LEU A 1 108 ? 12.452 9.026 0.611 1.00 90.88 108 LEU A C 1
ATOM 881 O O . LEU A 1 108 ? 12.279 8.455 1.688 1.00 90.88 108 LEU A O 1
ATOM 885 N N . GLN A 1 109 ? 11.548 9.859 0.088 1.00 91.50 109 GLN A N 1
ATOM 886 C CA . GLN A 1 109 ? 10.261 10.121 0.722 1.00 91.50 109 GLN A CA 1
ATOM 887 C C . GLN A 1 109 ? 9.413 8.846 0.817 1.00 91.50 109 GLN A C 1
ATOM 889 O O . GLN A 1 109 ? 8.900 8.563 1.891 1.00 91.50 109 GLN A O 1
ATOM 894 N N . MET A 1 110 ? 9.326 8.035 -0.243 1.00 92.00 110 MET A N 1
ATOM 895 C CA . MET A 1 110 ? 8.602 6.756 -0.215 1.00 92.00 110 MET A CA 1
ATOM 896 C C . MET A 1 110 ? 9.172 5.781 0.815 1.00 92.00 110 MET A C 1
ATOM 898 O O . MET A 1 110 ? 8.411 5.146 1.540 1.00 92.00 110 MET A O 1
ATOM 902 N N . ALA A 1 111 ? 10.500 5.670 0.909 1.00 93.19 111 ALA A N 1
ATOM 903 C CA . ALA A 1 111 ? 11.147 4.818 1.905 1.00 93.19 111 ALA A CA 1
ATOM 904 C C . ALA A 1 111 ? 10.838 5.286 3.339 1.00 93.19 111 ALA A C 1
ATOM 906 O O . ALA A 1 111 ? 10.505 4.475 4.204 1.00 93.19 111 ALA A O 1
ATOM 907 N N . LYS A 1 112 ? 10.891 6.603 3.581 1.00 95.31 112 LYS A N 1
ATOM 908 C CA . LYS A 1 112 ? 10.494 7.205 4.858 1.00 95.31 112 LYS A CA 1
ATOM 909 C C . LYS A 1 112 ? 9.019 6.943 5.166 1.00 95.31 112 LYS A C 1
ATOM 911 O O . LYS A 1 112 ? 8.711 6.535 6.282 1.00 95.31 112 LYS A O 1
ATOM 916 N N . ASP A 1 113 ? 8.127 7.154 4.203 1.00 95.69 113 ASP A N 1
ATOM 917 C CA . ASP A 1 113 ? 6.686 6.955 4.377 1.00 95.69 113 ASP A CA 1
ATOM 918 C C . ASP A 1 113 ? 6.372 5.497 4.728 1.00 95.69 113 ASP A C 1
ATOM 920 O O . ASP A 1 113 ? 5.595 5.244 5.643 1.00 95.69 113 ASP A O 1
ATOM 924 N N . LEU A 1 114 ? 7.046 4.538 4.088 1.00 96.12 114 LEU A N 1
ATOM 925 C CA . LEU A 1 114 ? 6.886 3.116 4.387 1.00 96.12 114 LEU A CA 1
ATOM 926 C C . LEU A 1 114 ? 7.250 2.778 5.842 1.00 96.12 114 LEU A C 1
ATOM 928 O O . LEU A 1 114 ? 6.508 2.077 6.535 1.00 96.12 114 LEU A O 1
ATOM 932 N N . LEU A 1 115 ? 8.371 3.317 6.332 1.00 96.31 115 LEU A N 1
ATOM 933 C CA . LEU A 1 115 ? 8.769 3.163 7.732 1.00 96.31 115 LEU A CA 1
ATOM 934 C C . LEU A 1 115 ? 7.775 3.844 8.679 1.00 96.31 115 LEU A C 1
ATOM 936 O O . LEU A 1 115 ? 7.448 3.282 9.723 1.00 96.31 115 LEU A O 1
ATOM 940 N N . LEU A 1 116 ? 7.271 5.029 8.321 1.00 96.50 116 LEU A N 1
ATOM 941 C CA . LEU A 1 116 ? 6.276 5.740 9.121 1.00 96.50 116 LEU A CA 1
ATOM 942 C C . LEU A 1 116 ? 4.965 4.962 9.220 1.00 96.50 116 LEU A C 1
ATOM 944 O O . LEU A 1 116 ? 4.473 4.821 10.334 1.00 96.50 116 LEU A O 1
ATOM 948 N N . ILE A 1 117 ? 4.455 4.406 8.116 1.00 96.88 117 ILE A N 1
ATOM 949 C CA . 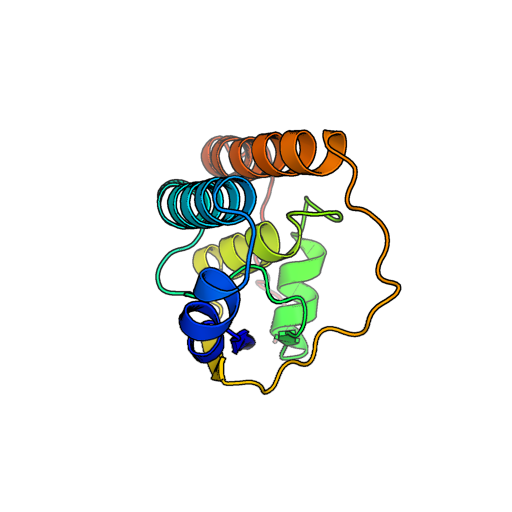ILE A 1 117 ? 3.272 3.531 8.113 1.00 96.88 117 ILE A CA 1
ATOM 950 C C . ILE A 1 117 ? 3.484 2.395 9.112 1.00 96.88 117 ILE A C 1
ATOM 952 O O . ILE A 1 117 ? 2.703 2.225 10.049 1.00 96.88 117 ILE A O 1
ATOM 956 N N . ARG A 1 118 ? 4.590 1.653 8.987 1.00 96.25 118 ARG A N 1
ATOM 957 C CA . ARG A 1 118 ? 4.831 0.497 9.855 1.00 96.25 118 ARG A CA 1
ATOM 958 C C . ARG A 1 118 ? 5.006 0.872 11.328 1.00 96.25 118 ARG A C 1
ATOM 960 O O . ARG A 1 118 ? 4.499 0.164 12.199 1.00 96.25 118 ARG A O 1
ATOM 967 N N . LEU A 1 119 ? 5.760 1.926 11.627 1.00 97.19 119 LEU A N 1
ATOM 968 C CA . LEU A 1 119 ? 6.075 2.294 13.006 1.00 97.19 119 LEU A CA 1
ATOM 969 C C . LEU A 1 119 ? 4.912 3.020 13.678 1.00 97.19 119 LEU A C 1
ATOM 971 O O . LEU A 1 119 ? 4.569 2.688 14.807 1.00 97.19 119 LEU A O 1
ATOM 975 N N . ARG A 1 120 ? 4.272 3.983 13.009 1.00 97.19 120 ARG A N 1
ATOM 976 C CA . ARG A 1 120 ? 3.242 4.819 13.640 1.00 97.19 120 ARG A CA 1
ATOM 977 C C . ARG A 1 120 ? 1.935 4.083 13.880 1.00 97.19 120 ARG A C 1
ATOM 979 O O . ARG A 1 120 ? 1.345 4.310 14.933 1.00 97.19 120 ARG A O 1
ATOM 986 N N . TYR A 1 121 ? 1.517 3.181 12.989 1.00 96.06 121 TYR A N 1
ATOM 987 C CA . TYR A 1 121 ? 0.368 2.322 13.286 1.00 96.06 121 TYR A CA 1
ATOM 988 C C . TYR A 1 121 ? 0.692 1.296 14.371 1.00 96.06 121 TYR A C 1
ATOM 990 O O . TYR A 1 121 ? -0.102 1.108 15.285 1.00 96.06 121 TYR A O 1
ATOM 998 N N . ALA A 1 122 ? 1.879 0.680 14.344 1.00 94.00 122 ALA A N 1
ATOM 999 C CA . ALA A 1 122 ? 2.239 -0.317 15.355 1.00 94.00 122 ALA A CA 1
ATOM 1000 C C . ALA A 1 122 ? 2.437 0.267 16.758 1.00 94.00 122 ALA A C 1
ATOM 1002 O O . ALA A 1 122 ? 2.150 -0.404 17.742 1.00 94.00 122 ALA A O 1
ATOM 1003 N N . LEU A 1 123 ? 2.914 1.508 16.851 1.00 95.56 123 LEU A N 1
ATOM 1004 C CA . LEU A 1 123 ? 3.029 2.241 18.112 1.00 95.56 123 LEU A CA 1
ATOM 1005 C C . LEU A 1 123 ? 1.713 2.927 18.520 1.00 95.56 123 LEU A C 1
ATOM 1007 O O . LEU A 1 123 ? 1.677 3.588 19.554 1.00 95.56 123 LEU A O 1
ATOM 1011 N N . GLY A 1 124 ? 0.651 2.834 17.709 1.00 93.00 124 GLY A N 1
ATOM 1012 C CA . GLY A 1 124 ? -0.634 3.497 17.963 1.00 93.00 124 GLY A CA 1
ATOM 1013 C C . GLY A 1 124 ? -0.587 5.031 17.905 1.00 93.00 124 GLY A C 1
ATOM 1014 O O . GLY A 1 124 ? -1.524 5.695 18.343 1.00 93.00 124 GLY A O 1
ATOM 1015 N N . ALA A 1 125 ? 0.493 5.612 17.371 1.00 95.62 125 ALA A N 1
ATOM 1016 C CA . ALA A 1 125 ? 0.635 7.057 17.202 1.00 95.62 125 ALA A CA 1
ATOM 1017 C C . ALA A 1 125 ? -0.333 7.602 16.139 1.00 95.62 125 ALA A C 1
ATOM 1019 O O . ALA A 1 125 ? -0.806 8.733 16.245 1.00 95.62 125 ALA A O 1
ATOM 1020 N N . TRP A 1 126 ? -0.629 6.790 15.122 1.00 96.00 126 TRP A N 1
ATOM 1021 C CA . TRP A 1 126 ? -1.720 7.028 14.185 1.00 96.00 126 TRP A CA 1
ATOM 1022 C C . TRP A 1 126 ? -2.954 6.266 14.645 1.00 96.00 126 TRP A C 1
ATOM 1024 O O . TRP A 1 126 ? -2.937 5.040 14.761 1.00 96.00 126 TRP A O 1
ATOM 1034 N N . LYS A 1 127 ? -4.012 7.017 14.956 1.00 92.44 127 LYS A N 1
ATOM 1035 C CA . LYS A 1 127 ? -5.275 6.463 15.437 1.00 92.44 127 LYS A CA 1
ATOM 1036 C C . LYS A 1 127 ? -6.105 6.002 14.250 1.00 92.44 127 LYS A C 1
ATOM 1038 O O . LYS A 1 127 ? -6.165 6.686 13.235 1.00 92.44 127 LYS A O 1
ATOM 1043 N N . ILE A 1 128 ? -6.760 4.861 14.415 1.00 93.44 128 ILE A N 1
ATOM 1044 C CA . ILE A 1 128 ? -7.687 4.321 13.428 1.00 93.44 128 ILE A CA 1
ATOM 1045 C C . ILE A 1 128 ? -9.087 4.385 14.037 1.00 93.44 128 ILE A C 1
ATOM 1047 O O . ILE A 1 128 ? -9.403 3.674 14.989 1.00 93.44 128 ILE A O 1
ATOM 1051 N N . GLU A 1 129 ? -9.926 5.260 13.499 1.00 88.31 129 GLU A N 1
ATOM 1052 C CA . GLU A 1 129 ? -11.336 5.351 13.842 1.00 88.31 129 GLU A CA 1
ATOM 1053 C C . GLU A 1 129 ? -12.109 4.202 13.198 1.00 88.31 129 GLU A C 1
ATOM 1055 O O . GLU A 1 129 ? -12.358 4.192 11.983 1.00 88.31 129 GLU A O 1
ATOM 1060 N N . GLN A 1 130 ? -12.545 3.258 14.030 1.00 76.31 130 GLN A N 1
ATOM 1061 C CA . GLN A 1 130 ? -13.456 2.203 13.610 1.00 76.31 130 GLN A CA 1
ATOM 1062 C C . GLN A 1 130 ? -14.860 2.771 13.395 1.00 76.31 130 GLN A C 1
ATOM 1064 O O . GLN A 1 130 ? -15.403 3.517 14.211 1.00 76.31 130 GLN A O 1
ATOM 1069 N N . SER A 1 131 ? -15.470 2.430 12.266 1.00 64.25 131 SER A N 1
ATOM 1070 C CA . SER A 1 131 ? -16.840 2.817 11.964 1.00 64.25 131 SER A CA 1
ATOM 1071 C C . SER A 1 131 ? -17.836 1.888 12.659 1.00 64.25 131 SER A C 1
ATOM 1073 O O . SER A 1 131 ? -18.331 0.954 12.037 1.00 64.25 131 SER A O 1
ATOM 1075 N N . HIS A 1 132 ? -18.181 2.172 13.916 1.00 56.66 132 HIS A N 1
ATOM 1076 C CA . HIS A 1 132 ? -19.348 1.563 14.577 1.00 56.66 132 HIS A CA 1
ATOM 1077 C C . HIS A 1 132 ? -20.699 2.127 14.072 1.00 56.66 132 HIS A C 1
ATOM 1079 O O . HIS A 1 132 ? -21.748 1.667 14.502 1.00 56.66 132 HIS A O 1
ATOM 1085 N N . HIS A 1 133 ? -20.690 3.104 13.150 1.00 49.12 133 HIS A N 1
ATOM 1086 C CA . HIS A 1 133 ? -21.873 3.884 12.744 1.00 49.12 133 HIS A CA 1
ATOM 1087 C C . HIS A 1 133 ? -22.118 3.959 11.221 1.00 49.12 133 HIS A C 1
ATOM 1089 O O . HIS A 1 133 ? -22.792 4.873 10.757 1.00 49.12 133 HIS A O 1
ATOM 1095 N N . LEU A 1 134 ? -21.548 3.054 10.414 1.00 54.53 134 LEU A N 1
ATOM 1096 C CA . LEU A 1 134 ? -21.768 3.023 8.953 1.00 54.53 134 LEU A CA 1
ATOM 1097 C C . LEU A 1 134 ? -22.785 1.943 8.535 1.00 54.53 134 LEU A C 1
ATOM 1099 O O . LEU A 1 134 ? -22.548 1.214 7.564 1.00 54.53 134 LEU A O 1
ATOM 1103 N N . GLU A 1 135 ? -23.893 1.848 9.274 1.00 45.81 135 GLU A N 1
ATOM 1104 C CA . GLU A 1 135 ? -25.096 1.116 8.847 1.00 45.81 135 GLU A CA 1
ATOM 1105 C C . GLU A 1 135 ? -25.824 1.876 7.729 1.00 45.81 135 GLU A C 1
ATOM 1107 O O . GLU A 1 135 ? -25.985 3.112 7.827 1.00 45.81 135 GLU A O 1
#

Solvent-accessible surface area (backbone atoms only — not comparable to full-atom values): 8061 Å² total; per-residue (Å²): 97,38,37,40,32,34,22,51,63,88,53,42,65,69,52,51,77,77,46,61,67,68,60,48,52,54,50,53,51,48,54,49,50,40,47,73,61,59,40,72,100,60,88,39,57,81,43,87,54,65,50,59,38,72,66,35,43,58,52,40,65,70,51,51,86,49,86,61,93,43,22,51,53,44,43,49,30,48,28,60,74,69,70,36,45,76,46,79,42,83,46,94,81,80,88,67,89,85,68,76,84,78,54,72,67,55,57,56,47,34,56,50,46,53,52,46,54,43,49,31,51,74,70,55,75,48,71,74,79,77,76,91,77,79,125

Organism: Hymenolepis diminuta (NCBI:txid6216)

Secondary structure (DSSP, 8-state):
-EEEEEE-GGGHHHHHHHS-HHHHHHHHHHHHHHHHHT--S-S-TT---EEE-HHHHHHHHHH----STTHHHHHHHHHHHTT-EEEEEE----PPTTPPP--HHHHHHHHHHHHHHHHHHHTT-S-----TT--

Radius of gyration: 15.57 Å; Cα contacts (8 Å, |Δi|>4): 145; chains: 1; bounding box: 44×25×41 Å

InterPro domains:
  IPR029044 Nucleotide-diphospho-sugar transferases [G3DSA:3.90.550.10] (2-134)
  IPR029044 Nucleotide-diphospho-sugar transferases [SSF53448] (3-123)

Mean predicted aligned error: 5.11 Å

Nearest PDB structures (foldseek):
  9mfc-assembly1_A  TM=3.720E-01  e=9.621E+00  Trichomonas vaginalis G3

pLDDT: mean 88.82, std 11.28, range [45.81, 97.81]